Protein AF-A0A0Q1AW68-F1 (afdb_monomer)

Sequence (133 aa):
GPNMLRKEFQIDLEEIRDILKDYGDIKVGRVFLNQYASEKLVEAVENQGFEPVICTSDVDVKLAVEAVDMIYSPIIDTIALVTRDADFKPVLLKAMEHGKETIIFGAEPGFSVALKNSADYVIVLRNGEYVVE

Structure (mmCIF, N/CA/C/O backbone):
data_AF-A0A0Q1AW68-F1
#
_entry.id   AF-A0A0Q1AW68-F1
#
loop_
_atom_site.group_PDB
_atom_site.id
_atom_site.type_symbol
_atom_site.label_atom_id
_atom_site.label_alt_id
_atom_site.label_comp_id
_atom_site.label_asym_id
_atom_site.label_entity_id
_atom_site.label_seq_id
_atom_site.pdbx_PDB_ins_code
_atom_site.Cartn_x
_atom_site.Cartn_y
_atom_site.Cartn_z
_atom_site.occupancy
_atom_site.B_iso_or_equiv
_atom_site.auth_seq_id
_atom_site.auth_comp_id
_atom_site.auth_asym_id
_atom_site.auth_atom_id
_atom_site.pdbx_PDB_model_num
ATOM 1 N N . GLY A 1 1 ? 4.466 -0.748 -3.538 1.00 62.25 1 GLY A N 1
ATOM 2 C CA . GLY A 1 1 ? 5.867 -0.276 -3.523 1.00 62.25 1 GLY A CA 1
ATOM 3 C C . GLY A 1 1 ? 6.525 -0.427 -4.891 1.00 62.25 1 GLY A C 1
ATOM 4 O O . GLY A 1 1 ? 5.953 -1.074 -5.765 1.00 62.25 1 GLY A O 1
ATOM 5 N N . PRO A 1 2 ? 7.728 0.129 -5.104 1.00 60.00 2 PRO A N 1
ATOM 6 C CA . PRO A 1 2 ? 8.376 0.225 -6.419 1.00 60.00 2 PRO A CA 1
ATOM 7 C C . PRO A 1 2 ? 8.753 -1.141 -7.010 1.00 60.00 2 PRO A C 1
ATOM 9 O O . PRO A 1 2 ? 8.803 -1.297 -8.227 1.00 60.00 2 PRO A O 1
ATOM 12 N N . ASN A 1 3 ? 8.950 -2.160 -6.167 1.00 70.00 3 ASN A N 1
ATOM 13 C CA . ASN A 1 3 ? 9.241 -3.533 -6.598 1.00 70.00 3 ASN A CA 1
ATOM 14 C C . ASN A 1 3 ? 8.095 -4.208 -7.364 1.00 70.00 3 ASN A C 1
ATOM 16 O O . ASN A 1 3 ? 8.329 -5.196 -8.064 1.00 70.00 3 ASN A O 1
ATOM 20 N N . MET A 1 4 ? 6.885 -3.671 -7.227 1.00 75.38 4 MET A N 1
ATOM 21 C CA . MET A 1 4 ? 5.684 -4.122 -7.921 1.00 75.38 4 MET A CA 1
ATOM 22 C C . MET A 1 4 ? 5.506 -3.381 -9.258 1.00 75.38 4 MET A C 1
ATOM 24 O O . MET A 1 4 ? 5.128 -3.984 -10.251 1.00 75.38 4 MET A O 1
ATOM 28 N N . LEU A 1 5 ? 5.939 -2.122 -9.353 1.00 68.31 5 LEU A N 1
ATOM 29 C CA . LEU A 1 5 ? 5.841 -1.2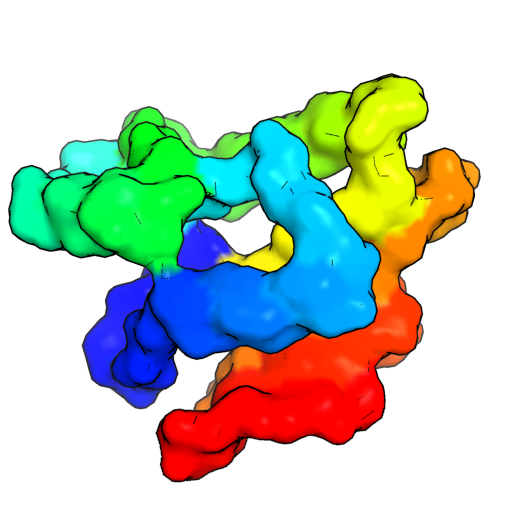92 -10.566 1.00 68.31 5 LEU A CA 1
ATOM 30 C C . LEU A 1 5 ? 6.885 -1.618 -11.653 1.00 68.31 5 LEU A C 1
ATOM 32 O O . LEU A 1 5 ? 7.066 -0.858 -12.607 1.00 68.31 5 LEU A O 1
ATOM 36 N N . ARG A 1 6 ? 7.632 -2.717 -11.512 1.00 69.38 6 ARG A N 1
ATOM 37 C CA . ARG A 1 6 ? 8.620 -3.122 -12.519 1.00 69.38 6 ARG A CA 1
ATOM 38 C C . ARG A 1 6 ? 7.893 -3.600 -13.774 1.00 69.38 6 ARG A C 1
ATOM 40 O O . ARG A 1 6 ? 6.901 -4.317 -13.685 1.00 69.38 6 ARG A O 1
ATOM 47 N N . LYS A 1 7 ? 8.436 -3.260 -14.949 1.00 66.25 7 LYS A N 1
ATOM 48 C CA . LYS A 1 7 ? 7.841 -3.592 -16.261 1.00 66.25 7 LYS A CA 1
ATOM 49 C C . LYS A 1 7 ? 7.527 -5.081 -16.441 1.00 66.25 7 LYS A C 1
ATOM 51 O O . LYS A 1 7 ? 6.635 -5.418 -17.206 1.00 66.25 7 LYS A O 1
ATOM 56 N N . GLU A 1 8 ? 8.266 -5.949 -15.756 1.00 64.25 8 GLU A N 1
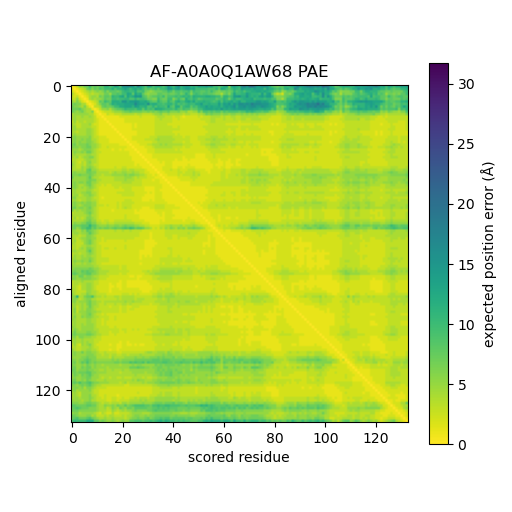ATOM 57 C CA . GLU A 1 8 ? 8.098 -7.403 -15.805 1.00 64.25 8 GLU A CA 1
ATOM 58 C C . GLU A 1 8 ? 6.789 -7.904 -15.165 1.00 64.25 8 GLU A C 1
ATOM 60 O O . GLU A 1 8 ? 6.335 -8.980 -15.535 1.00 64.25 8 GLU A O 1
ATOM 65 N N . PHE A 1 9 ? 6.155 -7.126 -14.275 1.00 63.38 9 PHE A N 1
ATOM 66 C CA . PHE A 1 9 ? 4.894 -7.507 -13.623 1.00 63.38 9 PHE A CA 1
ATOM 67 C C . PHE A 1 9 ? 3.664 -6.820 -14.207 1.00 63.38 9 PHE A C 1
ATOM 69 O O . PHE A 1 9 ? 2.581 -7.132 -13.752 1.00 63.38 9 PHE A O 1
ATOM 76 N N . GLN A 1 10 ? 3.805 -5.913 -15.185 1.00 71.06 10 GLN A N 1
ATOM 77 C CA . GLN A 1 10 ? 2.682 -5.237 -15.868 1.00 71.06 10 GLN A CA 1
ATOM 78 C C . GLN A 1 10 ? 1.517 -4.836 -14.940 1.00 71.06 10 GLN A C 1
ATOM 80 O O . GLN A 1 10 ? 0.357 -5.009 -15.288 1.00 71.06 10 GLN A O 1
ATOM 85 N N . ILE A 1 11 ? 1.829 -4.329 -13.745 1.00 81.62 11 ILE A N 1
ATOM 86 C CA . ILE A 1 11 ? 0.798 -3.998 -12.762 1.00 81.62 11 ILE A CA 1
ATOM 87 C C . ILE A 1 11 ? -0.032 -2.827 -13.251 1.00 81.62 11 ILE A C 1
ATOM 89 O O . ILE A 1 11 ? 0.523 -1.789 -13.623 1.00 81.62 11 ILE A O 1
ATOM 93 N N . ASP A 1 12 ? -1.344 -2.985 -13.140 1.00 86.50 12 ASP A N 1
ATOM 94 C CA . ASP A 1 12 ? -2.304 -1.920 -13.350 1.00 86.50 12 ASP A CA 1
ATOM 95 C C . ASP A 1 12 ? -2.871 -1.447 -12.004 1.00 86.50 12 ASP A C 1
ATOM 97 O O . ASP A 1 12 ? -3.548 -2.196 -11.295 1.00 86.50 12 ASP A O 1
ATOM 101 N N . LEU A 1 13 ? -2.578 -0.199 -11.613 1.00 89.50 13 LEU A N 1
ATOM 102 C CA . LEU A 1 13 ? -3.133 0.341 -10.369 1.00 89.50 13 LEU A CA 1
ATOM 103 C C . LEU A 1 13 ? -4.636 0.600 -10.483 1.00 89.50 13 LEU A C 1
ATOM 105 O O . LEU A 1 13 ? -5.302 0.638 -9.451 1.00 89.50 13 LEU A O 1
ATOM 109 N N . GLU A 1 14 ? -5.176 0.775 -11.694 1.00 90.75 14 GLU A N 1
ATOM 110 C CA . GLU A 1 14 ? -6.622 0.880 -11.888 1.00 90.75 14 GLU A CA 1
ATOM 111 C C . GLU A 1 14 ? -7.312 -0.426 -11.494 1.00 90.75 14 GLU A C 1
ATOM 113 O O . GLU A 1 14 ? -8.267 -0.396 -10.721 1.00 90.75 14 GLU A O 1
ATOM 118 N N . GLU A 1 15 ? -6.768 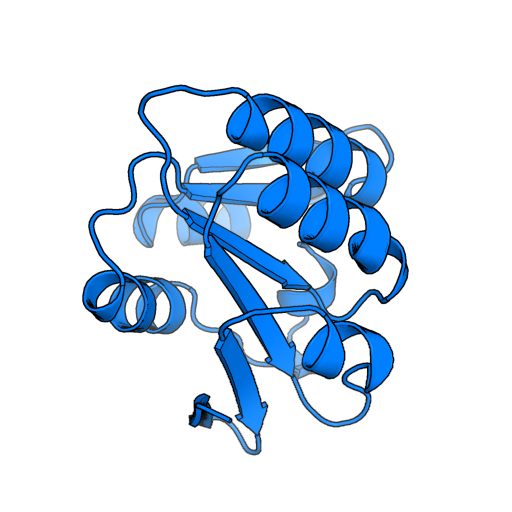-1.566 -11.920 1.00 92.12 15 GLU A N 1
ATOM 119 C CA . GLU A 1 15 ? -7.300 -2.881 -11.563 1.00 92.12 15 GLU A CA 1
ATOM 120 C C . GLU A 1 15 ? -7.175 -3.153 -10.056 1.00 92.12 15 GLU A C 1
ATOM 122 O O . GLU A 1 15 ? -8.142 -3.574 -9.424 1.00 92.12 15 GLU A O 1
ATOM 127 N N . ILE A 1 16 ? -6.033 -2.816 -9.437 1.00 93.00 16 ILE A N 1
ATOM 128 C CA . ILE A 1 16 ? -5.878 -2.890 -7.971 1.00 93.00 16 ILE A CA 1
ATOM 129 C C . ILE A 1 16 ? -6.947 -2.046 -7.274 1.00 93.00 16 ILE A C 1
ATOM 131 O O . ILE A 1 16 ? -7.575 -2.500 -6.318 1.00 93.00 16 ILE A O 1
ATOM 135 N N . ARG A 1 17 ? -7.151 -0.808 -7.734 1.00 93.44 17 ARG A N 1
ATOM 136 C CA . ARG A 1 17 ? -8.150 0.102 -7.172 1.00 93.44 17 ARG A CA 1
ATOM 137 C C . ARG A 1 17 ? -9.556 -0.469 -7.302 1.00 93.44 17 ARG A C 1
ATOM 139 O O . ARG A 1 17 ? -10.342 -0.324 -6.372 1.00 93.44 17 ARG A O 1
ATOM 146 N N . ASP A 1 18 ? -9.876 -1.079 -8.435 1.00 93.75 18 ASP A N 1
ATOM 147 C CA . ASP A 1 18 ? -11.192 -1.656 -8.681 1.00 93.75 18 ASP A CA 1
ATOM 148 C C . ASP A 1 18 ? -11.442 -2.891 -7.815 1.00 93.75 18 ASP A C 1
ATOM 150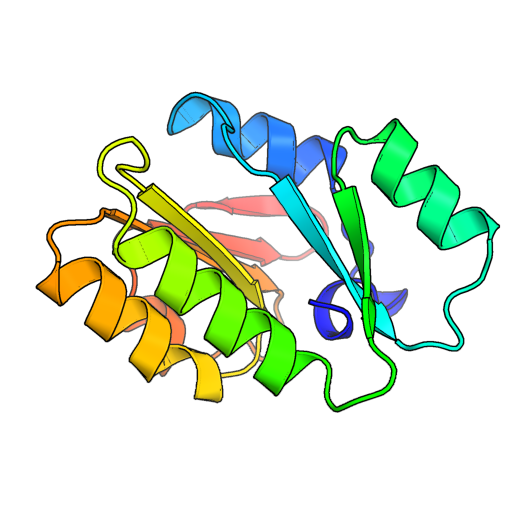 O O . ASP A 1 18 ? -12.495 -2.967 -7.191 1.00 93.75 18 ASP A O 1
ATOM 154 N N . ILE A 1 19 ? -10.451 -3.771 -7.657 1.00 94.88 19 ILE A N 1
ATOM 155 C CA . ILE A 1 19 ? -10.515 -4.905 -6.723 1.00 94.88 19 ILE A CA 1
ATOM 156 C C . ILE A 1 19 ? -10.693 -4.419 -5.277 1.00 94.88 19 ILE A C 1
ATOM 158 O O . ILE A 1 19 ? -11.483 -4.977 -4.521 1.00 94.88 19 ILE A O 1
ATOM 162 N N . LEU A 1 20 ? -9.987 -3.358 -4.874 1.00 95.25 20 LEU A N 1
ATOM 163 C CA . LEU A 1 20 ? -10.094 -2.800 -3.522 1.00 95.25 20 LEU A CA 1
ATOM 164 C C . LEU A 1 20 ? -11.496 -2.270 -3.188 1.00 95.25 20 LEU A C 1
ATOM 166 O O . LEU A 1 20 ? -11.852 -2.256 -2.011 1.00 95.25 20 LEU A O 1
ATOM 170 N N . LYS A 1 21 ? -12.303 -1.874 -4.183 1.00 94.31 21 LYS A N 1
ATOM 171 C CA . LYS A 1 21 ? -13.682 -1.400 -3.953 1.00 94.31 21 LYS A CA 1
ATOM 172 C C . LYS A 1 21 ? -14.592 -2.482 -3.381 1.00 94.31 21 LYS A C 1
ATOM 174 O O . LYS A 1 21 ? -15.535 -2.145 -2.670 1.00 94.31 21 LYS A O 1
ATOM 179 N N . ASP A 1 22 ? -14.291 -3.754 -3.634 1.00 94.81 22 ASP A N 1
ATOM 180 C CA . ASP A 1 22 ? -15.036 -4.874 -3.051 1.00 94.81 22 ASP A CA 1
ATOM 181 C C . ASP A 1 22 ? -14.798 -4.999 -1.533 1.00 94.81 22 ASP A C 1
ATOM 183 O O . ASP A 1 22 ? -15.621 -5.573 -0.822 1.00 94.81 22 ASP A O 1
ATOM 187 N N . TYR A 1 23 ? -13.711 -4.404 -1.027 1.00 95.00 23 TYR A N 1
ATOM 188 C CA . TYR A 1 23 ? -13.332 -4.382 0.390 1.00 95.00 23 TYR A CA 1
ATOM 189 C C . TYR A 1 23 ? -13.656 -3.048 1.082 1.00 95.00 23 TYR A C 1
ATOM 191 O O . TYR A 1 23 ? -13.495 -2.928 2.295 1.00 95.00 23 TYR A O 1
ATOM 199 N N . GLY A 1 24 ? -14.124 -2.041 0.337 1.00 95.81 24 GLY A N 1
ATOM 200 C CA . GLY A 1 24 ? -14.581 -0.762 0.878 1.00 95.81 24 GLY A CA 1
ATOM 201 C C . GLY A 1 24 ? -14.059 0.465 0.131 1.00 95.81 24 GLY A C 1
ATOM 202 O O . GLY A 1 24 ? -13.541 0.400 -0.982 1.00 95.81 24 GLY A O 1
ATOM 203 N N . ASP A 1 25 ? -14.205 1.629 0.765 1.00 95.75 25 ASP A N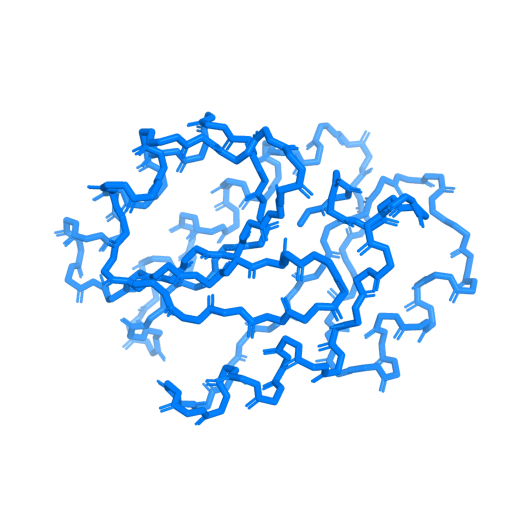 1
ATOM 204 C CA . ASP A 1 25 ? -13.738 2.894 0.203 1.00 95.75 25 ASP A CA 1
ATOM 205 C C . ASP A 1 25 ? -12.251 3.125 0.490 1.00 95.75 25 ASP A C 1
ATOM 207 O O . ASP A 1 25 ? -11.823 3.174 1.647 1.00 95.75 25 ASP A O 1
ATOM 211 N N . ILE A 1 26 ? -11.478 3.443 -0.546 1.00 96.12 26 ILE A N 1
ATOM 212 C CA . ILE A 1 26 ? -10.094 3.895 -0.381 1.00 96.12 26 ILE A CA 1
ATOM 213 C C . ILE A 1 26 ? -10.092 5.311 0.211 1.00 96.12 26 ILE A C 1
ATOM 215 O O . ILE A 1 26 ? -10.362 6.291 -0.482 1.00 96.12 26 ILE A O 1
ATOM 219 N N . LYS A 1 27 ? -9.775 5.430 1.507 1.00 96.00 27 LYS A N 1
ATOM 220 C CA . LYS A 1 27 ? -9.602 6.732 2.182 1.00 96.00 27 LYS A CA 1
ATOM 221 C C . LYS A 1 27 ? -8.216 7.334 1.958 1.00 96.00 27 LYS A C 1
ATOM 223 O O . LYS A 1 27 ? -8.087 8.551 1.885 1.00 96.00 27 LYS A O 1
ATOM 228 N N . VAL A 1 28 ? -7.196 6.483 1.845 1.00 96.81 28 VAL A N 1
ATOM 229 C CA . VAL A 1 28 ? -5.808 6.871 1.574 1.00 96.81 28 VAL A CA 1
ATOM 230 C C . VAL A 1 28 ? -5.225 5.879 0.575 1.00 96.81 28 VAL A C 1
ATOM 232 O O . VAL A 1 28 ? -5.125 4.691 0.866 1.00 96.81 28 VAL A O 1
ATOM 235 N N . GLY A 1 29 ? -4.836 6.364 -0.603 1.00 96.44 29 GLY A N 1
ATOM 236 C CA . GLY A 1 29 ? -4.160 5.573 -1.627 1.00 96.44 29 GLY A CA 1
ATOM 237 C C . GLY A 1 29 ? -2.820 6.209 -1.954 1.00 96.44 29 GLY A C 1
ATOM 238 O O . GLY A 1 29 ? -2.795 7.282 -2.543 1.00 96.44 29 GLY A O 1
ATOM 239 N N . ARG A 1 30 ? -1.711 5.562 -1.582 1.00 97.06 30 ARG A N 1
ATOM 240 C CA . ARG A 1 30 ? -0.355 6.092 -1.785 1.00 97.06 30 ARG A CA 1
ATOM 241 C C . ARG A 1 30 ? 0.531 5.115 -2.532 1.00 97.06 30 ARG A C 1
ATOM 243 O O . ARG A 1 30 ? 0.562 3.924 -2.226 1.00 97.06 30 ARG A O 1
ATOM 250 N N . VAL A 1 31 ? 1.319 5.644 -3.460 1.00 95.88 31 VAL A N 1
ATOM 251 C CA . VAL A 1 31 ? 2.333 4.885 -4.189 1.00 95.88 31 VAL A CA 1
ATOM 252 C C . VAL A 1 31 ? 3.696 5.492 -3.914 1.00 95.88 31 VAL A C 1
ATOM 254 O O . VAL A 1 31 ? 4.000 6.613 -4.310 1.00 95.88 31 VAL A O 1
ATOM 257 N N . PHE A 1 32 ? 4.538 4.719 -3.240 1.00 95.00 32 PHE A N 1
ATOM 258 C CA . PHE A 1 32 ? 5.883 5.144 -2.886 1.00 95.00 32 PHE A CA 1
ATOM 259 C C . PHE A 1 32 ? 6.850 4.887 -4.039 1.00 95.00 32 PHE A C 1
ATOM 261 O O . PHE A 1 32 ? 6.977 3.758 -4.525 1.00 95.00 32 PHE A O 1
ATOM 268 N N . LEU A 1 33 ? 7.532 5.945 -4.462 1.00 93.44 33 LEU A N 1
ATOM 269 C CA . LEU A 1 33 ? 8.435 5.973 -5.603 1.00 93.44 33 LEU A CA 1
ATOM 270 C C . LEU A 1 33 ? 9.812 6.462 -5.156 1.00 93.44 33 LEU A C 1
ATOM 272 O O . LEU A 1 33 ? 9.928 7.267 -4.235 1.00 93.44 33 LEU A O 1
ATOM 276 N N . ASN A 1 34 ? 10.873 5.999 -5.814 1.00 91.81 34 ASN A N 1
ATOM 277 C CA . ASN A 1 34 ? 12.207 6.546 -5.565 1.00 91.81 34 ASN A CA 1
ATOM 278 C C . ASN A 1 34 ? 12.350 7.962 -6.161 1.00 91.81 34 ASN A C 1
ATOM 280 O O . ASN A 1 34 ? 11.614 8.338 -7.073 1.00 91.81 34 ASN A O 1
ATOM 284 N N . GLN A 1 35 ? 13.341 8.725 -5.691 1.00 92.06 35 GLN A N 1
ATOM 285 C CA . GLN A 1 35 ? 13.624 10.093 -6.159 1.00 92.06 35 GLN A CA 1
ATOM 286 C C . GLN A 1 35 ? 13.963 10.239 -7.650 1.00 92.06 35 GLN A C 1
ATOM 288 O O . GLN A 1 35 ? 13.998 11.354 -8.159 1.00 92.06 35 GLN A O 1
ATOM 293 N N . TYR A 1 36 ? 14.234 9.136 -8.348 1.00 90.69 36 TYR A N 1
ATOM 294 C CA . TYR A 1 36 ? 14.543 9.115 -9.777 1.00 90.69 36 TYR A CA 1
ATOM 295 C C . TYR A 1 36 ? 13.339 8.691 -10.630 1.00 90.69 36 TYR A C 1
ATOM 297 O O . TYR A 1 36 ? 13.496 8.431 -11.825 1.00 90.69 36 TYR A O 1
ATOM 305 N N . ALA A 1 37 ? 12.146 8.577 -10.037 1.00 89.94 37 ALA A N 1
ATOM 306 C CA . ALA A 1 37 ? 10.930 8.286 -10.775 1.00 89.94 37 ALA A CA 1
ATOM 307 C C . ALA A 1 37 ? 10.682 9.359 -11.841 1.00 89.94 37 ALA A C 1
ATOM 309 O O . ALA A 1 37 ? 10.745 10.557 -11.575 1.00 89.94 37 ALA A O 1
ATOM 310 N N . SER A 1 38 ? 10.409 8.920 -13.069 1.00 91.88 38 SER A N 1
ATOM 311 C CA . SER A 1 38 ? 10.110 9.831 -14.172 1.00 91.88 38 SER A CA 1
ATOM 312 C C . SER A 1 38 ? 8.790 10.557 -13.938 1.00 91.88 38 SER A C 1
ATOM 314 O O . SER A 1 38 ? 7.843 9.928 -13.470 1.00 91.88 38 SER A O 1
ATOM 316 N N . GLU A 1 39 ? 8.677 11.800 -14.404 1.00 93.44 39 GLU A N 1
ATOM 317 C CA . GLU A 1 39 ? 7.433 12.588 -14.358 1.00 93.44 39 GLU A CA 1
ATOM 318 C C . GLU A 1 39 ? 6.226 11.811 -14.905 1.00 93.44 39 GLU A C 1
ATOM 320 O O . GLU A 1 39 ? 5.202 11.726 -14.243 1.00 93.44 39 GLU A O 1
ATOM 325 N N . LYS A 1 40 ? 6.383 11.096 -16.028 1.00 91.12 40 LYS A N 1
ATOM 326 C CA . LYS A 1 40 ? 5.316 10.251 -16.601 1.00 91.12 40 LYS A CA 1
ATOM 327 C C . LYS A 1 40 ? 4.789 9.166 -15.657 1.00 91.12 40 LYS A C 1
ATOM 329 O O . LYS A 1 40 ? 3.631 8.782 -15.756 1.00 91.12 40 LYS A O 1
ATOM 334 N N . LEU A 1 41 ? 5.646 8.619 -14.794 1.00 90.12 41 LEU A N 1
ATOM 335 C CA . LEU A 1 41 ? 5.236 7.606 -13.817 1.00 90.12 41 LEU A CA 1
ATOM 336 C C . LEU A 1 41 ? 4.462 8.257 -12.670 1.00 90.12 41 LEU A C 1
ATOM 338 O O . LEU A 1 41 ? 3.472 7.696 -12.219 1.00 90.12 41 LEU A O 1
ATOM 342 N N . VAL A 1 42 ? 4.899 9.437 -12.231 1.00 92.94 42 VAL A N 1
ATOM 343 C CA . VAL A 1 42 ? 4.192 10.242 -11.227 1.00 92.94 42 VAL A CA 1
ATOM 344 C C . VAL A 1 42 ? 2.798 10.611 -11.741 1.00 92.94 42 VAL A C 1
ATOM 346 O O . VAL A 1 42 ? 1.813 10.310 -11.076 1.00 92.94 42 VAL A O 1
ATOM 349 N N . GLU A 1 43 ? 2.703 11.131 -12.968 1.00 93.31 43 GLU A N 1
ATOM 350 C CA . GLU A 1 43 ? 1.427 11.444 -13.625 1.00 93.31 43 GLU A CA 1
ATOM 351 C C . GLU A 1 43 ? 0.530 10.206 -13.771 1.00 93.31 43 GLU A C 1
ATOM 353 O O . GLU A 1 43 ? -0.676 10.282 -13.555 1.00 93.31 43 GLU A O 1
ATOM 358 N N . ALA A 1 44 ? 1.092 9.048 -14.136 1.00 91.00 44 ALA A N 1
ATOM 359 C CA . ALA A 1 44 ? 0.320 7.811 -14.255 1.00 91.00 44 ALA A CA 1
ATOM 360 C C . ALA A 1 44 ? -0.300 7.389 -12.912 1.00 91.00 44 ALA A C 1
ATOM 362 O O . ALA A 1 44 ? -1.472 7.021 -12.872 1.00 91.00 44 ALA A O 1
ATOM 363 N N . VAL A 1 45 ? 0.460 7.496 -11.818 1.00 93.69 45 VAL A N 1
ATOM 364 C CA . VAL A 1 45 ? -0.024 7.219 -10.458 1.00 93.69 45 VAL A CA 1
ATOM 365 C C . VAL A 1 45 ? -1.178 8.155 -10.081 1.00 93.69 45 VAL A C 1
ATOM 367 O O . VAL A 1 45 ? -2.217 7.681 -9.617 1.00 93.69 45 VAL A O 1
ATOM 370 N N . GLU A 1 46 ? -1.031 9.459 -10.330 1.00 94.44 46 GLU A N 1
ATOM 371 C CA . GLU A 1 46 ? -2.076 10.454 -10.042 1.00 94.44 46 GLU A CA 1
ATOM 372 C C . GLU A 1 46 ? -3.344 10.208 -10.862 1.00 94.44 46 GLU A C 1
ATOM 374 O O . GLU A 1 46 ? -4.448 10.202 -10.316 1.00 94.44 46 GLU A O 1
ATOM 379 N N . ASN A 1 47 ? -3.197 9.929 -12.159 1.00 93.56 47 ASN A N 1
ATOM 380 C CA . ASN A 1 47 ? -4.320 9.648 -13.055 1.00 93.56 47 ASN A CA 1
ATOM 381 C C . ASN A 1 47 ? -5.094 8.382 -12.656 1.00 93.56 47 ASN A C 1
ATOM 383 O O . ASN A 1 47 ? -6.297 8.289 -12.899 1.00 93.56 47 ASN A O 1
ATOM 387 N N . GLN A 1 48 ? -4.429 7.421 -12.009 1.00 91.81 48 GLN A N 1
ATOM 388 C CA . GLN A 1 48 ? -5.065 6.218 -11.467 1.00 91.81 48 GLN A CA 1
ATOM 389 C C . GLN A 1 48 ? -5.699 6.448 -10.081 1.00 91.81 48 GLN A C 1
ATOM 391 O O . GLN A 1 48 ? -6.353 5.556 -9.540 1.00 91.81 48 GLN A O 1
ATOM 396 N N . GLY A 1 49 ? -5.621 7.666 -9.537 1.00 92.00 49 GLY A N 1
ATOM 397 C CA . GLY A 1 49 ? -6.297 8.069 -8.303 1.00 92.00 49 GLY A CA 1
ATOM 398 C C . GLY A 1 49 ? -5.501 7.793 -7.028 1.00 92.00 49 GLY A C 1
ATOM 399 O O . GLY A 1 49 ? -6.098 7.700 -5.957 1.00 92.00 49 GLY A O 1
ATOM 400 N N . PHE A 1 50 ? -4.178 7.658 -7.134 1.00 96.00 50 PHE A N 1
ATOM 401 C CA . PHE A 1 50 ? -3.278 7.497 -5.993 1.00 96.00 50 PHE A CA 1
ATOM 402 C C . PHE A 1 50 ? -2.377 8.726 -5.824 1.00 96.00 50 PHE A C 1
ATOM 404 O O . PHE A 1 50 ? -2.016 9.391 -6.788 1.00 96.00 50 PHE A O 1
ATOM 411 N N . GLU A 1 51 ? -1.965 9.000 -4.590 1.00 96.81 51 GLU A N 1
ATOM 412 C CA . GLU A 1 51 ? -0.967 10.015 -4.259 1.00 96.81 51 GLU A CA 1
ATOM 413 C C . GLU A 1 51 ? 0.454 9.446 -4.475 1.00 96.81 51 GLU A C 1
ATOM 415 O O . GLU A 1 51 ? 0.838 8.477 -3.802 1.00 96.81 51 GLU A O 1
ATOM 420 N N . PRO A 1 52 ? 1.271 10.011 -5.385 1.00 95.69 52 PRO A N 1
ATOM 421 C CA . PRO A 1 52 ? 2.672 9.632 -5.519 1.00 95.69 52 PRO A CA 1
ATOM 422 C C . PRO A 1 52 ? 3.506 10.222 -4.373 1.00 95.69 52 PRO A C 1
ATOM 424 O O . PRO A 1 52 ? 3.561 11.432 -4.173 1.00 95.69 52 PRO A O 1
ATOM 427 N N . VAL A 1 53 ? 4.234 9.370 -3.651 1.00 96.69 53 VAL A N 1
ATOM 428 C CA . VAL A 1 53 ? 5.145 9.787 -2.576 1.00 96.69 53 VAL A CA 1
ATOM 429 C C . VAL A 1 53 ? 6.586 9.569 -3.019 1.00 96.69 53 VAL A C 1
ATOM 431 O O . VAL A 1 53 ? 7.076 8.436 -3.060 1.00 96.69 53 VAL A O 1
ATOM 434 N N . ILE A 1 54 ? 7.282 10.662 -3.338 1.00 95.00 54 ILE A N 1
ATOM 435 C CA . ILE A 1 54 ? 8.691 10.623 -3.735 1.00 95.00 54 ILE A CA 1
ATOM 436 C C . ILE A 1 54 ? 9.586 10.475 -2.502 1.00 95.00 54 ILE A C 1
ATOM 438 O O . ILE A 1 54 ? 9.598 11.319 -1.607 1.00 95.00 54 ILE A O 1
ATOM 442 N N . CYS A 1 55 ? 10.370 9.403 -2.478 1.00 93.75 55 CYS A N 1
ATOM 443 C CA . CYS A 1 55 ? 11.257 9.054 -1.379 1.00 93.75 55 CYS A CA 1
ATOM 444 C C . CYS A 1 55 ? 12.717 9.318 -1.766 1.00 93.75 55 CYS A C 1
ATOM 446 O O . CYS A 1 55 ? 13.231 8.751 -2.735 1.00 93.75 55 CYS A O 1
ATOM 448 N N . THR A 1 56 ? 13.394 10.158 -0.982 1.00 91.25 56 THR A N 1
ATOM 449 C CA . THR A 1 56 ? 14.849 10.385 -1.069 1.00 91.25 56 THR A CA 1
ATOM 450 C C . THR A 1 56 ? 15.654 9.372 -0.250 1.00 91.25 56 THR A C 1
ATOM 452 O O . THR A 1 56 ? 16.854 9.210 -0.466 1.00 91.25 56 THR A O 1
ATOM 455 N N . SER A 1 57 ? 14.994 8.676 0.679 1.00 90.00 57 SER A N 1
ATOM 456 C CA . SER A 1 57 ? 15.524 7.553 1.454 1.00 90.00 57 SER A CA 1
ATOM 457 C C . SER A 1 57 ? 15.022 6.214 0.909 1.00 90.00 57 SER A C 1
ATOM 459 O O . SER A 1 57 ? 14.301 6.163 -0.089 1.00 90.00 57 SER A O 1
ATOM 461 N N . ASP A 1 58 ? 15.373 5.130 1.603 1.00 92.75 58 ASP A N 1
ATOM 462 C CA . ASP A 1 58 ? 14.819 3.804 1.352 1.00 92.75 58 ASP A CA 1
ATOM 463 C C . ASP A 1 58 ? 13.280 3.847 1.300 1.00 92.75 58 ASP A C 1
ATOM 465 O O . ASP A 1 58 ? 12.615 4.386 2.195 1.00 92.75 58 ASP A O 1
ATOM 469 N N . VAL A 1 59 ? 12.737 3.329 0.198 1.00 92.50 59 VAL A N 1
ATOM 470 C CA . VAL A 1 59 ? 11.306 3.372 -0.096 1.00 92.50 59 VAL A CA 1
ATOM 471 C C . VAL A 1 59 ? 10.537 2.414 0.806 1.00 92.50 59 VAL A C 1
ATOM 473 O O . VAL A 1 59 ? 9.426 2.737 1.228 1.00 92.50 59 VAL A O 1
ATOM 476 N N . ASP A 1 60 ? 11.123 1.262 1.121 1.00 93.00 60 ASP A N 1
ATOM 477 C CA . ASP A 1 60 ? 10.473 0.229 1.911 1.00 93.00 60 ASP A CA 1
ATOM 478 C C . ASP A 1 60 ? 10.356 0.681 3.373 1.00 93.00 60 ASP A C 1
ATOM 480 O O . ASP A 1 60 ? 9.291 0.554 3.980 1.00 93.00 60 ASP A O 1
ATOM 484 N N . VAL A 1 61 ? 11.381 1.366 3.898 1.00 95.00 61 VAL A N 1
ATOM 485 C CA . VAL A 1 61 ? 11.315 2.019 5.218 1.00 95.00 61 VAL A CA 1
ATOM 486 C C . VAL A 1 61 ? 10.210 3.076 5.265 1.00 95.00 61 VAL A C 1
ATOM 488 O O . VAL A 1 61 ? 9.420 3.100 6.211 1.00 95.00 61 VAL A O 1
ATOM 491 N N . LYS A 1 62 ? 10.122 3.953 4.255 1.00 95.50 62 LYS A N 1
ATOM 492 C CA . LYS A 1 62 ? 9.090 5.002 4.226 1.00 95.50 62 LYS A CA 1
ATOM 493 C C . LYS A 1 62 ? 7.687 4.403 4.128 1.00 95.50 62 LYS A C 1
ATOM 495 O O . LYS A 1 62 ? 6.799 4.852 4.847 1.00 95.50 62 LYS A O 1
ATOM 500 N N . LEU A 1 63 ? 7.506 3.367 3.307 1.00 95.62 63 LEU A N 1
ATOM 501 C CA . LEU A 1 63 ? 6.246 2.632 3.202 1.00 95.62 63 LEU A CA 1
ATOM 502 C C . LEU A 1 63 ? 5.854 2.028 4.552 1.00 95.62 63 LEU A C 1
ATOM 504 O O . LEU A 1 63 ? 4.721 2.211 4.987 1.00 95.62 63 LEU A O 1
ATOM 508 N N . ALA A 1 64 ? 6.781 1.345 5.229 1.00 96.25 64 ALA A N 1
ATOM 509 C CA . ALA A 1 64 ? 6.512 0.707 6.514 1.00 96.25 64 ALA A CA 1
ATOM 510 C C . ALA A 1 64 ? 6.096 1.725 7.585 1.00 96.25 64 ALA A C 1
ATOM 512 O O . ALA A 1 64 ? 5.119 1.500 8.293 1.00 96.25 64 ALA A O 1
ATOM 513 N N . VAL A 1 65 ? 6.794 2.862 7.675 1.00 96.88 65 VAL A N 1
ATOM 514 C CA . VAL A 1 65 ? 6.470 3.930 8.636 1.00 96.88 65 VAL A CA 1
ATOM 515 C C . VAL A 1 65 ? 5.081 4.513 8.377 1.00 96.88 65 VAL A C 1
ATOM 517 O O . VAL A 1 65 ? 4.299 4.653 9.312 1.00 96.88 65 VAL A O 1
ATOM 520 N N . GLU A 1 66 ? 4.752 4.819 7.122 1.00 96.81 66 GLU A N 1
ATOM 521 C CA . GLU A 1 66 ? 3.440 5.375 6.766 1.00 96.81 66 GLU A CA 1
ATOM 522 C C . GLU A 1 66 ? 2.314 4.356 6.963 1.00 96.81 66 GLU A C 1
ATOM 524 O O . GLU A 1 66 ? 1.244 4.706 7.447 1.00 96.81 66 GLU A O 1
ATOM 529 N N . ALA A 1 67 ? 2.548 3.081 6.643 1.00 97.44 67 ALA A N 1
ATOM 530 C CA . ALA A 1 67 ? 1.578 2.024 6.902 1.00 97.44 67 ALA A CA 1
ATOM 531 C C . ALA A 1 67 ? 1.306 1.872 8.407 1.00 97.44 67 ALA A C 1
ATOM 533 O O . ALA A 1 67 ? 0.152 1.752 8.811 1.00 97.44 67 ALA A O 1
ATOM 534 N N . VAL A 1 68 ? 2.351 1.936 9.240 1.00 97.62 68 VAL A N 1
ATOM 535 C CA . VAL A 1 68 ? 2.207 1.934 10.701 1.00 97.62 68 VAL A CA 1
ATOM 536 C C . VAL A 1 68 ? 1.418 3.144 11.181 1.00 97.62 68 VAL A C 1
ATOM 538 O O . VAL A 1 68 ? 0.512 2.961 11.983 1.00 97.62 68 VAL A O 1
ATOM 541 N N . ASP A 1 69 ? 1.679 4.346 10.673 1.00 97.88 69 ASP A N 1
ATOM 542 C CA . ASP A 1 69 ? 0.881 5.530 11.018 1.00 97.88 69 ASP A CA 1
ATOM 543 C C . ASP A 1 69 ? -0.614 5.327 10.694 1.00 97.88 69 ASP A C 1
ATOM 545 O O . ASP A 1 69 ? -1.481 5.555 11.542 1.00 97.88 69 ASP A O 1
ATOM 549 N N . MET A 1 70 ? -0.926 4.773 9.515 1.00 97.88 70 MET A N 1
ATOM 550 C CA . MET A 1 70 ? -2.308 4.475 9.110 1.00 97.88 70 MET A CA 1
ATOM 551 C C . MET A 1 70 ? -2.985 3.415 9.986 1.00 97.88 70 MET A C 1
ATOM 553 O O . MET A 1 70 ? -4.185 3.519 10.237 1.00 97.88 70 MET A O 1
ATOM 557 N N . ILE A 1 71 ? -2.238 2.436 10.508 1.00 98.25 71 ILE A N 1
ATOM 558 C CA . ILE A 1 71 ? -2.766 1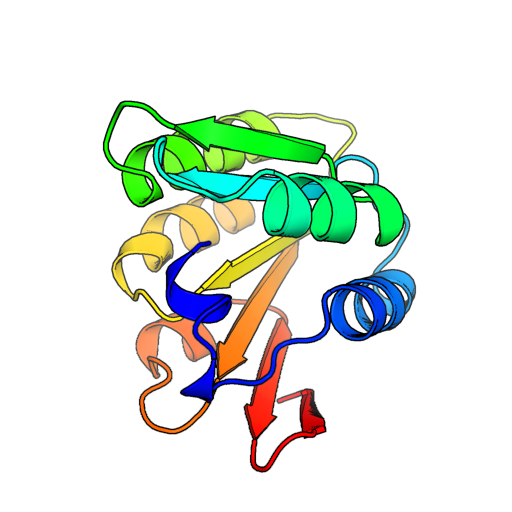.422 11.437 1.00 98.25 71 ILE A CA 1
ATOM 559 C C . ILE A 1 71 ? -3.348 2.067 12.704 1.00 98.25 71 ILE A C 1
ATOM 561 O O . ILE A 1 71 ? -4.325 1.565 13.255 1.00 98.25 71 ILE A O 1
ATOM 565 N N . TYR A 1 72 ? -2.806 3.193 13.170 1.00 97.62 72 TYR A N 1
ATOM 566 C CA . TYR A 1 72 ? -3.326 3.882 14.357 1.00 97.62 72 TYR A CA 1
ATOM 567 C C . TYR A 1 72 ? -4.486 4.836 14.057 1.00 97.62 72 TYR A C 1
ATOM 569 O O . TYR A 1 72 ? -5.107 5.362 14.984 1.00 97.62 72 TYR A O 1
ATOM 577 N N . SER A 1 73 ? -4.816 5.050 12.784 1.00 97.50 73 SER A N 1
ATOM 578 C CA . SER A 1 73 ? -5.927 5.911 12.400 1.00 97.50 73 SER A CA 1
ATOM 579 C C . SER A 1 73 ? -7.276 5.278 12.779 1.00 97.50 73 SER A C 1
ATOM 581 O O . SER A 1 73 ? -7.529 4.115 12.444 1.00 97.50 73 SER A O 1
ATOM 583 N N . PRO A 1 74 ? -8.185 6.014 13.447 1.00 96.06 74 PRO A N 1
ATOM 584 C CA . PRO A 1 74 ? -9.499 5.495 13.827 1.00 96.06 74 PRO A CA 1
ATOM 585 C C . PRO A 1 74 ? -10.496 5.432 12.661 1.00 96.06 74 PRO A C 1
ATOM 587 O O . PRO A 1 74 ? -11.579 4.895 12.839 1.00 96.06 74 PRO A O 1
ATOM 590 N N . ILE A 1 75 ? -10.162 6.002 11.497 1.00 96.00 75 ILE A N 1
ATOM 591 C CA . ILE A 1 75 ? -11.033 6.034 10.305 1.00 96.00 75 ILE A CA 1
ATOM 592 C C . ILE A 1 75 ? -10.613 5.031 9.221 1.00 96.00 75 ILE A C 1
ATOM 594 O O . ILE A 1 75 ? -11.170 5.044 8.126 1.00 96.00 75 ILE A O 1
ATOM 598 N N . ILE A 1 76 ? -9.574 4.240 9.490 1.00 97.88 76 ILE A N 1
ATOM 599 C CA . ILE A 1 76 ? -9.061 3.213 8.585 1.00 97.88 76 ILE A CA 1
ATOM 600 C C . ILE A 1 76 ? -9.369 1.866 9.209 1.00 97.88 76 I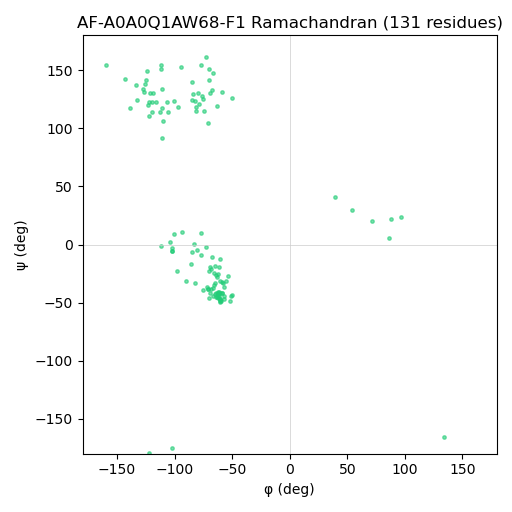LE A C 1
ATOM 602 O O . ILE A 1 76 ? -8.839 1.577 10.273 1.00 97.88 76 ILE A O 1
ATOM 606 N N . ASP A 1 77 ? -10.180 1.040 8.565 1.00 97.94 77 ASP A N 1
ATOM 607 C CA . ASP A 1 77 ? -10.533 -0.288 9.086 1.00 97.94 77 ASP A CA 1
ATOM 608 C C . ASP A 1 77 ? -9.688 -1.405 8.454 1.00 97.94 77 ASP A C 1
ATOM 610 O O . ASP A 1 77 ? -9.457 -2.440 9.077 1.00 97.94 77 ASP A O 1
ATOM 614 N N . THR A 1 78 ? -9.132 -1.151 7.266 1.00 98.25 78 THR A N 1
ATOM 615 C CA . THR A 1 78 ? -8.410 -2.141 6.459 1.00 98.25 78 THR A CA 1
ATOM 616 C C . THR A 1 78 ? -7.097 -1.561 5.937 1.00 98.25 78 THR A C 1
ATOM 618 O O . THR A 1 78 ? -7.045 -0.421 5.471 1.00 98.25 78 THR A O 1
ATOM 621 N N . ILE A 1 79 ? -6.024 -2.353 5.988 1.00 98.19 79 ILE A N 1
ATOM 622 C CA . ILE A 1 79 ? -4.705 -2.010 5.450 1.00 98.19 79 ILE A CA 1
ATOM 623 C C . ILE A 1 79 ? -4.395 -2.917 4.263 1.00 98.19 79 ILE A C 1
ATOM 625 O O . ILE A 1 79 ? -4.180 -4.118 4.422 1.00 98.19 79 ILE A O 1
ATOM 629 N N . ALA A 1 80 ? -4.317 -2.324 3.073 1.00 97.50 80 ALA A N 1
ATOM 630 C CA . ALA A 1 80 ? -3.870 -3.006 1.867 1.00 97.50 80 ALA A CA 1
ATOM 631 C C . ALA A 1 80 ? -2.405 -2.669 1.558 1.00 97.50 80 ALA A C 1
ATOM 633 O O . ALA A 1 80 ? -2.047 -1.503 1.379 1.00 97.50 80 ALA A O 1
ATOM 634 N N . LEU A 1 81 ? -1.555 -3.690 1.457 1.00 96.00 81 LEU A N 1
ATOM 635 C CA . LEU A 1 81 ? -0.160 -3.553 1.042 1.00 96.00 81 LEU A CA 1
ATOM 636 C C . LEU A 1 81 ? 0.044 -4.177 -0.339 1.00 96.00 81 LEU A C 1
ATOM 638 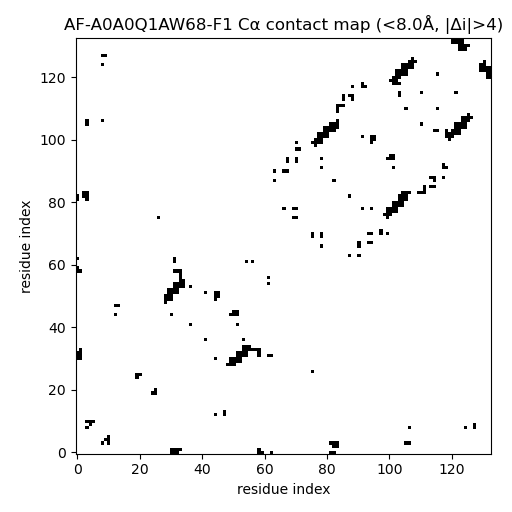O O . LEU A 1 81 ? -0.361 -5.305 -0.591 1.00 96.00 81 LEU A O 1
ATOM 642 N N . VAL A 1 82 ? 0.731 -3.460 -1.229 1.00 93.75 82 VAL A N 1
ATOM 643 C CA . VAL A 1 82 ? 1.104 -3.957 -2.565 1.00 93.75 82 VAL A CA 1
ATOM 644 C C . VAL A 1 82 ? 2.614 -4.151 -2.613 1.00 93.75 82 VAL A C 1
ATOM 646 O O . VAL A 1 82 ? 3.374 -3.213 -2.897 1.00 93.75 82 VAL A O 1
ATOM 649 N N . THR A 1 83 ? 3.068 -5.358 -2.279 1.00 90.06 83 THR A N 1
ATOM 650 C CA . THR A 1 83 ? 4.491 -5.700 -2.187 1.00 90.06 83 THR A CA 1
ATOM 651 C C . THR A 1 83 ? 4.723 -7.207 -2.286 1.00 90.06 83 THR A C 1
ATOM 653 O O . THR A 1 83 ? 3.872 -8.015 -1.930 1.00 90.06 83 THR A O 1
ATOM 656 N N . ARG A 1 84 ? 5.920 -7.588 -2.738 1.00 86.31 84 ARG A N 1
ATOM 657 C CA . ARG A 1 84 ? 6.421 -8.973 -2.670 1.00 86.31 84 ARG A CA 1
ATOM 658 C C . ARG A 1 84 ? 7.427 -9.189 -1.544 1.00 86.31 84 ARG A C 1
ATOM 660 O O . ARG A 1 84 ? 7.865 -10.316 -1.338 1.00 86.31 84 ARG A O 1
ATOM 667 N N . ASP A 1 85 ? 7.816 -8.121 -0.858 1.00 88.25 85 ASP A N 1
ATOM 668 C CA . ASP A 1 85 ? 8.888 -8.161 0.124 1.00 88.25 85 ASP A CA 1
ATOM 669 C C . ASP A 1 85 ? 8.392 -8.695 1.473 1.00 88.25 85 ASP A C 1
ATOM 671 O O . ASP A 1 85 ? 7.556 -8.078 2.138 1.00 88.25 85 ASP A O 1
ATOM 675 N N . ALA A 1 86 ? 8.925 -9.855 1.863 1.00 89.25 86 ALA A N 1
ATOM 676 C CA . ALA A 1 86 ? 8.557 -10.560 3.083 1.00 89.25 86 ALA A CA 1
ATOM 677 C C . ALA A 1 86 ? 8.840 -9.765 4.364 1.00 89.25 86 ALA A C 1
ATOM 679 O O . ALA A 1 86 ? 8.202 -10.036 5.388 1.00 89.25 86 ALA A O 1
ATOM 680 N N . ASP A 1 87 ? 9.714 -8.761 4.294 1.00 91.62 87 ASP A N 1
ATOM 681 C CA . ASP A 1 87 ? 10.054 -7.900 5.423 1.00 91.62 87 ASP A CA 1
ATOM 682 C C . ASP A 1 87 ? 8.882 -7.006 5.863 1.00 91.62 87 ASP A C 1
ATOM 684 O O . ASP A 1 87 ? 8.905 -6.466 6.967 1.00 91.62 87 ASP A O 1
ATOM 688 N N . PHE A 1 88 ? 7.794 -6.928 5.082 1.00 93.56 88 PHE A N 1
ATOM 689 C CA . PHE A 1 88 ? 6.546 -6.260 5.479 1.00 93.56 88 PHE A CA 1
ATOM 690 C C . PHE A 1 88 ? 5.631 -7.097 6.376 1.00 93.56 88 PHE A C 1
ATOM 692 O O . PHE A 1 88 ? 4.628 -6.583 6.876 1.00 93.56 88 PHE A O 1
ATOM 699 N N . LYS A 1 89 ? 5.965 -8.365 6.645 1.00 94.69 89 LYS A N 1
ATOM 700 C CA . LYS A 1 89 ? 5.182 -9.211 7.556 1.00 94.69 89 LYS A CA 1
ATOM 701 C C . LYS A 1 89 ? 4.904 -8.548 8.920 1.00 94.69 89 LYS A C 1
ATOM 703 O O . LYS A 1 89 ? 3.758 -8.618 9.361 1.00 94.69 89 LYS A O 1
ATOM 708 N N . PRO A 1 90 ? 5.863 -7.883 9.596 1.00 96.19 90 PRO A N 1
ATOM 709 C CA . PRO A 1 90 ? 5.595 -7.206 10.863 1.00 96.19 90 PRO A CA 1
ATOM 710 C C . PRO A 1 90 ? 4.533 -6.103 10.760 1.00 96.19 90 PRO A C 1
ATOM 712 O O . PRO A 1 90 ? 3.792 -5.905 11.716 1.00 96.19 90 PRO A O 1
ATOM 715 N N . VAL A 1 91 ? 4.416 -5.418 9.616 1.00 97.12 91 VAL A N 1
ATOM 716 C CA . VAL A 1 91 ? 3.377 -4.395 9.397 1.00 97.12 91 VAL A CA 1
ATOM 717 C C . VAL A 1 91 ? 1.991 -5.040 9.362 1.00 97.12 91 VAL A C 1
ATOM 719 O O . VAL A 1 91 ? 1.086 -4.552 10.032 1.00 97.12 91 VAL A O 1
ATOM 722 N N . LEU A 1 92 ? 1.838 -6.166 8.654 1.00 96.50 92 LEU A N 1
ATOM 723 C CA . LEU A 1 92 ? 0.581 -6.929 8.625 1.00 96.50 92 LEU A CA 1
ATOM 724 C C . LEU A 1 92 ? 0.193 -7.421 10.023 1.00 96.50 92 LEU A C 1
ATOM 726 O O . LEU A 1 92 ? -0.926 -7.198 10.475 1.00 96.50 92 LEU A O 1
ATOM 730 N N . LEU A 1 93 ? 1.144 -8.023 10.748 1.00 96.50 93 LEU A N 1
ATOM 731 C CA . LEU A 1 93 ? 0.907 -8.469 12.124 1.00 96.50 93 LEU A CA 1
ATOM 732 C C . LEU A 1 93 ? 0.485 -7.302 13.022 1.00 96.50 93 LEU A C 1
ATOM 734 O O . LEU A 1 93 ? -0.447 -7.438 13.811 1.00 96.50 93 LEU A O 1
ATOM 738 N N . LYS A 1 94 ? 1.127 -6.138 12.866 1.00 98.19 94 LYS A N 1
ATOM 739 C CA . LYS A 1 94 ? 0.789 -4.952 13.648 1.00 98.19 94 LYS A CA 1
ATOM 740 C C . LYS A 1 94 ? -0.603 -4.414 13.317 1.00 98.19 94 LYS A C 1
ATOM 742 O O . LYS A 1 94 ? -1.310 -3.992 14.225 1.00 98.19 94 LYS A O 1
ATOM 747 N N . ALA A 1 95 ? -1.016 -4.453 12.054 1.00 98.12 95 ALA A N 1
ATOM 748 C CA . ALA A 1 95 ? -2.369 -4.082 11.648 1.00 98.12 95 ALA A CA 1
ATOM 749 C C . ALA A 1 95 ? -3.415 -4.979 12.332 1.00 98.12 95 ALA A C 1
ATOM 751 O O . ALA A 1 95 ? -4.328 -4.468 12.983 1.00 98.12 95 ALA A O 1
ATOM 752 N N . MET A 1 96 ? -3.206 -6.299 12.294 1.00 96.25 96 MET A N 1
ATOM 753 C CA . MET A 1 96 ? -4.092 -7.272 12.943 1.00 96.25 96 MET A CA 1
ATOM 754 C C . MET A 1 96 ? -4.146 -7.106 14.469 1.00 96.25 96 MET A C 1
ATOM 756 O O . MET A 1 96 ? -5.226 -7.156 15.053 1.00 96.25 96 MET A O 1
ATOM 760 N N . GLU A 1 97 ? -3.013 -6.842 15.136 1.00 97.44 97 GLU A N 1
ATOM 761 C CA . GLU A 1 97 ? -2.981 -6.534 16.580 1.00 97.44 97 GLU A CA 1
ATOM 762 C C . GLU A 1 97 ? -3.887 -5.351 16.955 1.00 97.44 97 GLU A C 1
ATOM 764 O O . GLU A 1 97 ? -4.417 -5.294 18.065 1.00 97.44 97 GLU A O 1
ATOM 769 N N . HIS A 1 98 ? -4.053 -4.400 16.035 1.00 97.94 98 HIS A N 1
ATOM 770 C CA . HIS A 1 98 ? -4.886 -3.212 16.196 1.00 97.94 98 HIS A CA 1
ATOM 771 C C . HIS A 1 98 ? -6.314 -3.390 15.653 1.00 97.94 98 HIS A C 1
ATOM 773 O O . HIS A 1 98 ? -7.061 -2.414 15.572 1.00 97.94 98 HIS A O 1
ATOM 779 N N . GLY A 1 99 ? -6.705 -4.623 15.317 1.00 97.31 99 GLY A N 1
ATOM 780 C CA . GLY A 1 99 ? -8.042 -4.957 14.833 1.00 97.31 99 GLY A CA 1
ATOM 781 C C . GLY A 1 99 ? -8.330 -4.463 13.418 1.00 97.31 99 GLY A C 1
ATOM 782 O O . GLY A 1 99 ? -9.498 -4.309 13.075 1.00 97.31 99 GLY A O 1
ATOM 783 N N . LYS A 1 100 ? -7.292 -4.175 12.622 1.00 98.12 100 LYS A N 1
ATOM 784 C CA . LYS A 1 100 ? -7.443 -3.848 11.203 1.00 98.12 100 LYS A CA 1
ATOM 785 C C . LYS A 1 100 ? -7.491 -5.132 10.385 1.00 98.12 100 LYS A C 1
ATOM 787 O O . LYS A 1 100 ? -6.689 -6.031 10.636 1.00 98.12 100 LYS A O 1
ATOM 792 N N . GLU A 1 101 ? -8.357 -5.176 9.381 1.00 97.94 101 GLU A N 1
ATOM 793 C CA . GLU A 1 101 ? -8.267 -6.197 8.337 1.00 97.94 101 GLU A CA 1
ATOM 794 C C . GLU A 1 101 ? -7.041 -5.939 7.455 1.00 97.94 101 GLU A C 1
ATOM 796 O O . GLU A 1 101 ? -6.602 -4.797 7.272 1.00 97.94 101 GLU A O 1
ATOM 801 N N . THR A 1 102 ? -6.476 -6.998 6.888 1.00 97.94 102 THR A N 1
ATOM 802 C CA . THR A 1 102 ? -5.251 -6.921 6.095 1.00 97.94 102 THR A CA 1
ATOM 803 C C . THR A 1 102 ? -5.405 -7.555 4.721 1.00 97.94 102 THR A C 1
ATOM 805 O O . THR A 1 102 ? -5.852 -8.690 4.579 1.00 97.94 102 THR A O 1
ATOM 808 N N . ILE A 1 103 ? -4.979 -6.824 3.691 1.00 97.31 103 ILE A N 1
ATOM 809 C CA . ILE A 1 103 ? -4.957 -7.297 2.305 1.00 97.31 103 ILE A CA 1
ATOM 810 C C . ILE A 1 103 ? -3.521 -7.225 1.803 1.00 97.31 103 ILE A C 1
ATOM 812 O O . ILE A 1 103 ? -2.862 -6.188 1.921 1.00 97.31 103 ILE A O 1
ATOM 816 N N . ILE A 1 104 ? -3.028 -8.305 1.205 1.00 95.56 104 ILE A N 1
ATOM 817 C CA . ILE A 1 104 ? -1.724 -8.315 0.543 1.00 95.56 104 ILE A CA 1
ATOM 818 C C . ILE A 1 104 ? -1.890 -8.575 -0.954 1.00 95.56 104 ILE A C 1
ATOM 820 O O . ILE A 1 104 ? -2.420 -9.601 -1.372 1.00 95.56 104 ILE A O 1
ATOM 824 N N . PHE A 1 105 ? -1.391 -7.646 -1.767 1.00 94.12 105 PHE A N 1
ATOM 825 C CA . PHE A 1 105 ? -1.240 -7.823 -3.206 1.00 94.12 105 PHE A CA 1
ATOM 826 C C . PHE A 1 105 ? 0.194 -8.242 -3.516 1.00 94.12 105 PHE A C 1
ATOM 828 O O . PHE A 1 105 ? 1.138 -7.478 -3.281 1.00 94.12 105 PHE A O 1
ATOM 835 N N . GLY A 1 106 ? 0.353 -9.431 -4.088 1.00 91.19 106 GLY A N 1
ATOM 836 C CA . GLY A 1 106 ? 1.629 -9.962 -4.560 1.00 91.19 106 GLY A CA 1
ATOM 837 C C . GLY A 1 106 ? 1.604 -10.316 -6.045 1.00 91.19 106 GLY A C 1
ATOM 838 O O . GLY A 1 106 ? 0.598 -10.144 -6.728 1.00 91.19 106 GLY A O 1
ATOM 839 N N . ALA A 1 107 ? 2.723 -10.824 -6.556 1.00 89.38 107 ALA A N 1
ATOM 840 C CA . ALA A 1 107 ? 2.814 -11.334 -7.923 1.00 89.38 107 ALA A CA 1
ATOM 841 C C . ALA A 1 107 ? 3.715 -12.570 -7.985 1.00 89.38 107 ALA A C 1
ATOM 843 O O . ALA A 1 107 ? 4.739 -12.630 -7.298 1.00 89.38 107 ALA A O 1
ATOM 844 N N . GLU A 1 108 ? 3.337 -13.536 -8.820 1.00 86.56 108 GLU A N 1
ATOM 845 C CA . GLU A 1 108 ? 4.140 -14.724 -9.116 1.00 86.56 108 GLU A CA 1
ATOM 846 C C . GLU A 1 108 ? 4.996 -14.521 -10.383 1.00 86.56 108 GLU A C 1
ATOM 848 O O . GLU A 1 108 ? 4.599 -13.779 -11.283 1.00 86.56 108 GLU A O 1
ATOM 853 N N . PRO A 1 109 ? 6.151 -15.207 -10.500 1.00 84.81 109 PRO A N 1
ATOM 854 C CA . PRO A 1 109 ? 6.735 -16.106 -9.507 1.00 84.81 109 PRO A CA 1
ATOM 855 C C . PRO A 1 109 ? 7.424 -15.360 -8.353 1.00 84.81 109 PRO A C 1
ATOM 857 O O . PRO A 1 109 ? 7.945 -14.254 -8.515 1.00 84.81 109 PRO A O 1
ATOM 860 N N . GLY A 1 110 ? 7.498 -16.023 -7.199 1.00 80.62 110 GLY A N 1
ATOM 861 C CA . GLY A 1 110 ? 8.316 -15.582 -6.067 1.00 80.62 110 GLY A CA 1
ATOM 862 C C . GLY A 1 110 ? 7.547 -14.796 -5.013 1.00 80.62 110 GLY A C 1
ATOM 863 O O . GLY A 1 110 ? 8.156 -14.028 -4.267 1.00 80.62 110 GLY A O 1
ATOM 864 N N . PHE A 1 111 ? 6.227 -14.976 -4.932 1.00 88.06 111 PHE A N 1
ATOM 865 C CA . PHE A 1 111 ? 5.464 -14.379 -3.848 1.00 88.06 111 PHE A CA 1
ATOM 866 C C . PHE A 1 111 ? 5.676 -15.163 -2.542 1.00 88.06 111 PHE A C 1
ATOM 868 O O . PHE A 1 111 ? 5.540 -16.386 -2.490 1.00 88.06 111 PHE A O 1
ATOM 875 N N . SER A 1 112 ? 6.042 -14.457 -1.471 1.00 87.75 112 SER A N 1
ATOM 876 C CA . SER A 1 112 ? 6.376 -15.066 -0.183 1.00 87.75 112 SER A CA 1
ATOM 877 C C . SER A 1 112 ? 5.190 -15.805 0.439 1.00 87.75 112 SER A C 1
ATOM 879 O O . SER A 1 112 ? 4.198 -15.193 0.832 1.00 87.75 112 SER A O 1
ATOM 881 N N . VAL A 1 113 ? 5.341 -17.117 0.645 1.00 88.44 113 VAL A N 1
ATOM 882 C CA . VAL A 1 113 ? 4.370 -17.952 1.380 1.00 88.44 113 VAL A CA 1
ATOM 883 C C . VAL A 1 113 ? 4.139 -17.419 2.797 1.00 88.44 113 VAL A C 1
ATOM 885 O O . VAL A 1 113 ? 3.020 -17.443 3.302 1.00 88.44 113 VAL A O 1
ATOM 888 N N . ALA A 1 114 ? 5.186 -16.896 3.442 1.00 86.56 114 ALA A N 1
ATOM 889 C CA . ALA A 1 114 ? 5.069 -16.338 4.782 1.00 86.56 114 ALA A CA 1
ATOM 890 C C . ALA A 1 114 ? 4.192 -15.078 4.816 1.00 86.56 114 ALA A C 1
ATOM 892 O O . ALA A 1 114 ? 3.486 -14.889 5.804 1.00 86.56 114 ALA A O 1
ATOM 893 N N . LEU A 1 115 ? 4.224 -14.243 3.769 1.00 87.88 115 LEU A N 1
ATOM 894 C CA . LEU A 1 115 ? 3.322 -13.092 3.655 1.00 87.88 115 LEU A CA 1
ATOM 895 C C . LEU A 1 1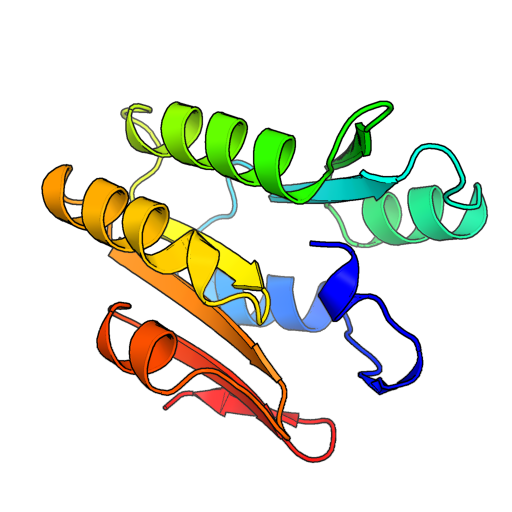15 ? 1.886 -13.528 3.402 1.00 87.88 115 LEU A C 1
ATOM 897 O O . LEU A 1 115 ? 1.005 -13.040 4.099 1.00 87.88 115 LEU A O 1
ATOM 901 N N . LYS A 1 116 ? 1.668 -14.465 2.467 1.00 90.25 116 LYS A N 1
ATOM 902 C CA . LYS A 1 116 ? 0.329 -15.001 2.168 1.00 90.25 116 LYS A CA 1
ATOM 903 C C . LYS A 1 116 ? -0.367 -15.485 3.439 1.00 90.25 116 LYS A C 1
ATOM 905 O O . LYS A 1 116 ? -1.468 -15.064 3.746 1.00 90.25 116 LYS A O 1
ATOM 910 N N . ASN A 1 117 ? 0.336 -16.281 4.242 1.00 90.69 117 ASN A N 1
ATOM 911 C CA . ASN A 1 117 ? -0.209 -16.845 5.478 1.00 90.69 117 ASN A CA 1
ATOM 912 C C . ASN A 1 117 ? -0.381 -15.826 6.624 1.00 90.69 117 ASN A C 1
ATOM 914 O O . ASN A 1 117 ? -0.779 -16.226 7.715 1.00 90.69 117 ASN A O 1
ATOM 918 N N . SER A 1 118 ? 0.010 -14.561 6.435 1.00 91.06 118 SER A N 1
ATOM 919 C CA . SER A 1 118 ? -0.047 -13.520 7.473 1.00 91.06 118 SER A CA 1
ATOM 920 C C . SER A 1 118 ? -1.083 -12.430 7.191 1.00 91.06 118 SER A C 1
ATOM 922 O O . SER A 1 118 ? -1.160 -11.503 7.988 1.00 91.06 118 SER A O 1
ATOM 924 N N . ALA A 1 119 ? -1.808 -12.491 6.072 1.00 94.75 119 ALA A N 1
ATOM 925 C CA . ALA A 1 119 ? -2.860 -11.536 5.730 1.00 94.75 119 ALA A CA 1
ATOM 926 C C . ALA A 1 119 ? -4.234 -12.217 5.764 1.00 94.75 119 ALA A C 1
ATOM 928 O O . ALA A 1 119 ? -4.319 -13.426 5.547 1.00 94.75 119 ALA A O 1
ATOM 929 N N . ASP A 1 120 ? -5.291 -11.440 5.995 1.00 95.38 120 ASP A N 1
ATOM 930 C CA . ASP A 1 120 ? -6.673 -11.934 5.948 1.00 95.38 120 ASP A CA 1
ATOM 931 C C . ASP A 1 120 ? -7.102 -12.244 4.510 1.00 95.38 120 ASP A C 1
ATOM 933 O O . ASP A 1 120 ? -7.761 -13.250 4.256 1.00 95.38 120 ASP A O 1
ATOM 937 N N . TYR A 1 121 ? -6.673 -11.401 3.565 1.00 96.19 121 TYR A N 1
ATOM 938 C CA . TYR A 1 121 ? -6.958 -11.550 2.142 1.00 96.19 121 TYR A CA 1
ATOM 939 C C . TYR A 1 121 ? -5.673 -11.506 1.319 1.00 96.19 121 TYR A C 1
ATOM 941 O O . TYR A 1 121 ? -4.824 -10.620 1.486 1.00 96.19 121 TYR A O 1
ATOM 949 N N . VAL A 1 122 ? -5.543 -12.446 0.386 1.00 95.50 122 VAL A N 1
ATOM 950 C CA . VAL A 1 122 ? -4.375 -12.572 -0.483 1.00 95.50 122 VAL A CA 1
ATOM 951 C C . VAL A 1 122 ? -4.814 -12.421 -1.930 1.00 95.50 122 VAL A C 1
ATOM 953 O O . VAL A 1 122 ? -5.654 -13.163 -2.425 1.00 95.50 122 VAL A O 1
ATOM 956 N N . ILE A 1 123 ? -4.224 -11.455 -2.627 1.00 94.94 123 ILE A N 1
ATOM 957 C CA . ILE A 1 123 ? -4.548 -11.159 -4.021 1.00 94.94 123 ILE A CA 1
ATOM 958 C C . ILE A 1 123 ? -3.261 -11.265 -4.827 1.00 94.94 123 ILE A C 1
ATOM 960 O O . ILE A 1 123 ? -2.261 -10.601 -4.548 1.00 94.94 123 ILE A O 1
ATOM 964 N N . VAL A 1 124 ? -3.244 -12.161 -5.805 1.00 92.44 124 VAL A N 1
ATOM 965 C CA . VAL A 1 124 ? -2.015 -12.559 -6.491 1.00 92.44 124 VAL A CA 1
ATOM 966 C C . VAL A 1 124 ? -2.140 -12.298 -7.975 1.00 92.44 124 VAL A C 1
ATOM 968 O O . VAL A 1 124 ? -2.999 -12.873 -8.633 1.00 92.44 124 VAL A O 1
ATOM 971 N N . LEU A 1 125 ? -1.227 -11.500 -8.522 1.00 90.19 125 LEU A N 1
ATOM 972 C CA . LEU A 1 125 ? -1.067 -11.390 -9.964 1.00 90.19 125 LEU A CA 1
ATOM 973 C C . LEU A 1 125 ? -0.374 -12.648 -10.505 1.00 90.19 125 LEU A C 1
ATOM 975 O O . LEU A 1 125 ? 0.794 -12.914 -10.197 1.00 90.19 125 LEU A O 1
ATOM 979 N N . ARG A 1 126 ? -1.090 -13.426 -11.319 1.00 87.69 126 ARG A N 1
ATOM 980 C CA . ARG A 1 126 ? -0.601 -14.649 -11.962 1.00 87.69 126 ARG A CA 1
ATOM 981 C C . ARG A 1 126 ? -0.971 -14.619 -13.439 1.00 87.69 126 ARG A C 1
ATOM 983 O O . ARG A 1 126 ? -2.134 -14.506 -13.787 1.00 87.69 126 ARG A O 1
ATOM 990 N N . ASN A 1 127 ? 0.026 -14.762 -14.312 1.00 84.81 127 ASN A N 1
ATOM 991 C CA . ASN A 1 127 ? -0.164 -14.760 -15.770 1.00 84.81 127 ASN A CA 1
ATOM 992 C C . ASN A 1 127 ? -0.904 -13.518 -16.314 1.00 84.81 127 ASN A C 1
ATOM 994 O O . ASN A 1 127 ? -1.568 -13.611 -17.340 1.00 84.81 127 ASN A O 1
ATOM 998 N N . GLY A 1 128 ? -0.763 -12.367 -15.647 1.00 82.56 128 GLY A N 1
ATOM 999 C CA . GLY A 1 128 ? -1.411 -11.114 -16.047 1.00 82.56 128 GLY A CA 1
ATOM 1000 C C . GLY A 1 128 ? -2.833 -10.919 -15.517 1.00 82.56 128 GLY A C 1
ATOM 1001 O O . GLY A 1 128 ? -3.455 -9.937 -15.888 1.00 82.56 128 GLY A O 1
ATOM 1002 N N . GLU A 1 129 ? -3.331 -11.808 -14.653 1.00 85.88 129 GLU A N 1
ATOM 1003 C CA . GLU A 1 129 ? -4.648 -11.681 -14.018 1.00 85.88 129 GLU A CA 1
ATOM 1004 C C . GLU A 1 129 ? -4.517 -11.739 -12.490 1.00 85.88 129 GLU A C 1
ATOM 1006 O O . GLU A 1 129 ? -3.708 -12.512 -11.957 1.00 85.88 129 GLU A O 1
ATOM 1011 N N . TYR A 1 130 ? -5.298 -10.929 -11.770 1.00 89.44 130 TYR A N 1
ATOM 1012 C CA . TYR A 1 130 ? -5.383 -11.029 -10.313 1.00 89.44 130 TYR A CA 1
ATOM 1013 C C . TYR A 1 130 ? -6.314 -12.168 -9.894 1.00 89.44 130 TYR A C 1
ATOM 1015 O O . TYR A 1 130 ? -7.456 -12.271 -10.335 1.00 89.44 130 TYR A O 1
ATOM 1023 N N . VAL A 1 131 ? -5.822 -13.009 -8.989 1.00 89.38 131 VAL A N 1
ATOM 1024 C CA . VAL A 1 131 ? -6.566 -14.118 -8.391 1.00 89.38 131 VAL A CA 1
ATOM 1025 C C . VAL A 1 131 ? -6.649 -13.894 -6.888 1.00 89.38 131 VAL A C 1
ATOM 1027 O O . VAL A 1 131 ? -5.629 -13.639 -6.247 1.00 89.38 131 VAL A O 1
ATOM 1030 N N . VAL A 1 132 ? -7.856 -13.998 -6.335 1.00 87.81 132 VAL A N 1
ATOM 1031 C CA . VAL A 1 132 ? -8.081 -14.010 -4.884 1.00 87.81 132 VAL A CA 1
ATOM 1032 C C . VAL A 1 132 ? -7.827 -15.430 -4.371 1.00 87.81 132 VAL A C 1
ATOM 1034 O O . VAL A 1 132 ? -8.421 -16.379 -4.888 1.00 87.81 132 VAL A O 1
ATOM 1037 N N . GLU A 1 133 ? -6.910 -15.571 -3.412 1.00 84.12 133 GLU A N 1
ATOM 1038 C CA . GLU A 1 133 ? -6.545 -16.836 -2.747 1.00 84.12 133 GLU A CA 1
ATOM 1039 C C . GLU A 1 133 ? -7.128 -16.924 -1.331 1.00 84.12 133 GLU A C 1
ATOM 1041 O O . GLU A 1 133 ? -7.173 -15.883 -0.636 1.00 84.12 133 GLU A O 1
#

Secondary structure (DSSP, 8-state):
-TTTSSGGG---HHHHHHHHGGG---S--EEEEETT--HHHHHHHHHTT-EEEEESS-HHHHHHHHHHHHHT-TT--EEEEE---GGGHHHHHHHHHTT-EEEEEEESSS--HHHHTTSSEEEEEETTEEEE-

Mean predicted aligned error: 3.62 Å

Foldseek 3Di:
DVVCVDPVLVDDLLVVQVVCVVVNDCPAAEDEDEQPDDPVVCVSCVVSPHHYDYDPDDRVVVVLVVLLVLLPDPPAQEGEDEDQDPVCLVSLVSSVVSNHAYEYEEEDDRRDPNSVVSHPWYWYRDPNDIDTD

pLDDT: mean 91.3, std 8.02, range [60.0, 98.25]

Radius of gyration: 13.85 Å; Cα contacts (8 Å, |Δi|>4): 196; chains: 1; bounding box: 31×30×33 Å

Solvent-accessible surface area (backbone atoms only — not comparable to full-atom values): 7693 Å² total; per-residue (Å²): 70,58,89,44,70,39,82,92,62,70,66,53,62,52,58,53,54,57,59,46,50,81,78,43,83,84,86,77,51,76,44,47,33,53,71,80,62,51,68,71,56,46,51,50,38,43,75,54,70,27,47,63,42,76,25,90,59,68,49,67,62,53,50,53,53,52,51,54,56,49,53,72,37,92,89,50,61,63,49,77,46,51,48,55,63,58,84,51,44,64,58,42,50,52,27,47,78,65,72,27,48,32,36,38,35,34,43,62,86,78,48,41,66,73,41,50,76,54,36,81,37,31,36,33,34,48,97,90,40,80,42,84,101

Nearest PDB structures (foldseek):
  3h75-assembly1_A  TM=5.026E-01  e=1.382E-01  Pseudomonas protegens Pf-5
  6s65-assembly1_B  TM=5.401E-01  e=3.181E-01  Blastochloris viridis
  3uhj-assembly1_C  TM=5.202E-01  e=6.041E-01  Sinorhizobium meliloti
  4mca-assembly1_B  TM=4.447E-01  e=2.984E-01  Serratia plymuthica A30
  3uhj-assembly1_A  TM=5.184E-01  e=1.147E+00  Sinorhizobium meliloti